Protein AF-A0AA43J585-F1 (afdb_monomer_lite)

Secondary structure (DSSP, 8-state):
--------------S-S-S--PPPP----------S----GGGSSTT-------HHHHHHHHHHHHHHHHHHHHHSTT-HHHHHHHHHHHHHHHHHHHHHHHHHHHHHHHHHHHHH-HHHHHHHHHHHH----TT------PPPPP---

Foldseek 3Di:
DDDDDDDDDDPDDPPDDPDDDDDDPPPPPPPPPDPDDDDDCPCVCVPPPPVPQPPVNVVVVVVVVVVVVVVCCCPPPNHPVVVVVVVVVVVVVVVVVVVVVVVVVVVVVVVVVCVPDPVVVVVCCCPVVVDDDVPDDDDDDDPDDPDDD

Structure (mmCIF, N/CA/C/O backbone):
data_AF-A0AA43J585-F1
#
_entry.id   AF-A0AA43J585-F1
#
loop_
_atom_site.group_PDB
_atom_site.id
_atom_site.type_symbol
_atom_site.label_atom_id
_atom_site.label_alt_id
_atom_site.label_comp_id
_atom_site.label_asym_id
_atom_site.label_entity_id
_atom_site.label_seq_id
_atom_site.pdbx_PDB_ins_code
_atom_site.Cartn_x
_atom_site.Cartn_y
_atom_site.Cartn_z
_atom_site.occupancy
_atom_site.B_iso_or_equiv
_atom_site.auth_seq_id
_atom_site.auth_comp_id
_atom_site.auth_asym_id
_atom_site.auth_atom_id
_atom_site.pdbx_PDB_model_num
ATOM 1 N N . MET A 1 1 ? 7.561 47.257 -127.697 1.00 43.75 1 MET A N 1
ATOM 2 C CA . MET A 1 1 ? 8.693 46.823 -128.540 1.00 43.75 1 MET A CA 1
ATOM 3 C C . MET A 1 1 ? 9.927 47.595 -128.113 1.00 43.75 1 MET A C 1
ATOM 5 O O . MET A 1 1 ? 9.970 48.791 -128.347 1.00 43.75 1 MET A O 1
ATOM 9 N N . ALA A 1 2 ? 10.887 46.947 -127.461 1.00 49.22 2 ALA A N 1
ATOM 10 C CA . ALA A 1 2 ? 12.253 47.448 -127.351 1.00 49.22 2 ALA A CA 1
ATOM 11 C C . ALA A 1 2 ? 13.158 46.237 -127.125 1.00 49.22 2 ALA A C 1
ATOM 13 O O . ALA A 1 2 ? 13.014 45.496 -126.156 1.00 49.22 2 ALA A O 1
ATOM 14 N N . ARG A 1 3 ? 13.975 46.006 -128.143 1.00 47.62 3 ARG A N 1
ATOM 15 C CA . ARG A 1 3 ? 14.940 44.936 -128.342 1.00 47.62 3 ARG A CA 1
ATOM 16 C C . ARG A 1 3 ? 16.161 45.251 -127.484 1.00 47.62 3 ARG A C 1
ATOM 18 O O . ARG A 1 3 ? 16.687 46.348 -127.621 1.00 47.62 3 ARG A O 1
ATOM 25 N N . TRP A 1 4 ? 16.590 44.324 -126.634 1.00 55.91 4 TRP A N 1
ATOM 26 C CA . TRP A 1 4 ? 17.891 44.423 -125.980 1.00 55.91 4 TRP A CA 1
ATOM 27 C C . TRP A 1 4 ? 18.755 43.246 -126.398 1.00 55.91 4 TRP A C 1
ATOM 29 O O . TRP A 1 4 ? 18.380 42.081 -126.255 1.00 55.91 4 TRP A O 1
ATOM 39 N N . GLU A 1 5 ? 19.851 43.649 -127.027 1.00 59.28 5 GLU A N 1
ATOM 40 C CA . GLU A 1 5 ? 20.951 42.879 -127.567 1.00 59.28 5 GLU A CA 1
ATOM 41 C C . GLU A 1 5 ? 21.514 41.888 -126.541 1.00 59.28 5 GLU A C 1
ATOM 43 O O . GLU A 1 5 ? 21.598 42.151 -125.343 1.00 59.28 5 GLU A O 1
ATOM 48 N N . TYR A 1 6 ? 21.893 40.735 -127.073 1.00 49.78 6 TYR A N 1
ATOM 49 C CA . TYR A 1 6 ? 22.457 39.578 -126.404 1.00 49.78 6 TYR A CA 1
ATOM 50 C C . TYR A 1 6 ? 23.971 39.767 -126.283 1.00 49.78 6 TYR A C 1
ATOM 52 O O . TYR A 1 6 ? 24.661 39.720 -127.300 1.00 49.78 6 TYR A O 1
ATOM 60 N N . ASP A 1 7 ? 24.466 39.978 -125.063 1.00 62.59 7 ASP A N 1
ATOM 61 C CA . ASP A 1 7 ? 25.903 40.000 -124.779 1.00 62.59 7 ASP A CA 1
ATOM 62 C C . ASP A 1 7 ? 26.360 38.586 -124.400 1.00 62.59 7 ASP A C 1
ATOM 64 O O . ASP A 1 7 ? 25.809 37.952 -123.491 1.00 62.59 7 ASP A O 1
ATOM 68 N N . ARG A 1 8 ? 27.285 38.045 -125.194 1.00 56.06 8 ARG A N 1
ATOM 69 C CA . ARG A 1 8 ? 27.569 36.612 -125.315 1.00 56.06 8 ARG A CA 1
ATOM 70 C C . ARG A 1 8 ? 29.002 36.315 -124.893 1.00 56.06 8 ARG A C 1
ATOM 72 O O . ARG A 1 8 ? 29.732 35.667 -125.635 1.00 56.06 8 ARG A O 1
ATOM 79 N N . ASP A 1 9 ? 29.391 36.735 -123.695 1.00 56.66 9 ASP A N 1
ATOM 80 C CA . ASP A 1 9 ? 30.787 36.645 -123.276 1.00 56.66 9 ASP A CA 1
ATOM 81 C C . ASP A 1 9 ? 30.864 36.133 -121.832 1.00 56.66 9 ASP A C 1
ATOM 83 O O . ASP A 1 9 ? 30.793 36.902 -120.876 1.00 56.66 9 ASP A O 1
ATOM 87 N N . ASN A 1 10 ? 30.964 34.812 -121.660 1.00 53.69 10 ASN A N 1
ATOM 88 C CA . ASN A 1 10 ? 31.896 34.148 -120.731 1.00 53.69 10 ASN A CA 1
ATOM 89 C C . ASN A 1 10 ? 31.452 32.715 -120.451 1.00 53.69 10 ASN A C 1
ATOM 91 O O . ASN A 1 10 ? 30.923 32.358 -119.396 1.00 53.69 10 ASN A O 1
ATOM 95 N N . GLU A 1 11 ? 31.754 31.868 -121.423 1.00 57.94 11 GLU A N 1
ATOM 96 C CA . GLU A 1 11 ? 31.888 30.438 -121.228 1.00 57.94 11 GLU A CA 1
ATOM 97 C C . GLU A 1 11 ? 33.240 30.179 -120.547 1.00 57.94 11 GLU A C 1
ATOM 99 O O . GLU A 1 11 ? 34.262 29.990 -121.200 1.00 57.94 11 GLU A O 1
ATOM 104 N N . VAL A 1 12 ? 33.257 30.233 -119.211 1.00 60.56 12 VAL A N 1
ATOM 105 C CA . VAL A 1 12 ? 34.421 29.845 -118.400 1.00 60.56 12 VAL A CA 1
ATOM 106 C C . VAL A 1 12 ? 34.060 28.615 -117.574 1.00 60.56 12 VAL A C 1
ATOM 108 O O . VAL A 1 12 ? 33.447 28.680 -116.509 1.00 60.56 12 VAL A O 1
ATOM 111 N N . ASP A 1 13 ? 34.397 27.480 -118.176 1.00 62.66 13 ASP A N 1
ATOM 112 C CA . ASP A 1 13 ? 34.858 26.229 -117.578 1.00 62.66 13 ASP A CA 1
ATOM 113 C C . ASP A 1 13 ? 34.528 25.995 -116.088 1.00 62.66 13 ASP A C 1
ATOM 115 O O . ASP A 1 13 ? 35.298 26.302 -115.177 1.00 62.66 13 ASP A O 1
ATOM 119 N N . ARG A 1 14 ? 33.377 25.361 -115.833 1.00 57.31 14 ARG A N 1
ATOM 120 C CA . ARG A 1 14 ? 33.045 24.763 -114.528 1.00 57.31 14 ARG A CA 1
ATOM 121 C C . ARG A 1 14 ? 33.216 23.244 -114.534 1.00 57.31 14 ARG A C 1
ATOM 123 O O . ARG A 1 14 ? 32.371 22.525 -114.005 1.00 57.31 14 ARG A O 1
ATOM 130 N N . ARG A 1 15 ? 34.305 22.726 -115.111 1.00 61.75 15 ARG A N 1
ATOM 131 C CA . ARG A 1 15 ? 34.680 21.306 -114.991 1.00 61.75 15 ARG A CA 1
ATOM 132 C C . ARG A 1 15 ? 36.081 21.143 -114.401 1.00 61.75 15 ARG A C 1
ATOM 134 O O . ARG A 1 15 ? 36.965 20.577 -115.030 1.00 61.75 15 ARG A O 1
ATOM 141 N N . GLY A 1 16 ? 36.277 21.576 -113.151 1.00 62.28 16 GLY A N 1
ATOM 142 C CA . GLY A 1 16 ? 37.596 21.430 -112.514 1.00 62.28 16 GLY A CA 1
ATOM 143 C C . GLY A 1 16 ? 37.703 21.446 -110.988 1.00 62.28 16 GLY A C 1
ATOM 144 O O . GLY A 1 16 ? 38.749 21.063 -110.481 1.00 62.28 16 GLY A O 1
ATOM 145 N N . ILE A 1 17 ? 36.672 21.809 -110.216 1.00 59.56 17 ILE A N 1
ATOM 146 C CA . ILE A 1 17 ? 36.835 22.070 -108.763 1.00 59.56 17 ILE A CA 1
ATOM 147 C C . ILE A 1 17 ? 36.507 20.842 -107.887 1.00 59.56 17 ILE A C 1
ATOM 149 O O . ILE A 1 17 ? 35.943 20.961 -106.808 1.00 59.56 17 ILE A O 1
ATOM 153 N N . PHE A 1 18 ? 36.823 19.631 -108.349 1.00 58.06 18 PHE A N 1
ATOM 154 C CA . PHE A 1 18 ? 36.633 18.404 -107.554 1.00 58.06 18 PHE A CA 1
ATOM 155 C C . PHE A 1 18 ? 37.726 17.366 -107.834 1.00 58.06 18 PHE A C 1
ATOM 157 O O . PHE A 1 18 ? 37.435 16.237 -108.227 1.00 58.06 18 PHE A O 1
ATOM 164 N N . ARG A 1 19 ? 39.003 17.732 -107.656 1.00 62.31 19 ARG A N 1
ATOM 165 C CA . ARG A 1 19 ? 40.118 16.775 -107.799 1.00 62.31 19 ARG A CA 1
ATOM 166 C C . ARG A 1 19 ? 41.134 16.722 -106.657 1.00 62.31 19 ARG A C 1
ATOM 168 O O . ARG A 1 19 ? 42.124 16.031 -106.820 1.00 62.31 19 ARG A O 1
ATOM 175 N N . ASP A 1 20 ? 40.846 17.294 -105.483 1.00 64.94 20 ASP A N 1
ATOM 176 C CA . ASP A 1 20 ? 41.767 17.223 -104.328 1.00 64.94 20 ASP A CA 1
ATOM 177 C C . ASP A 1 20 ? 41.100 16.838 -102.992 1.00 64.94 20 ASP A C 1
ATOM 179 O O . ASP A 1 20 ? 41.463 17.323 -101.919 1.00 64.94 20 ASP A O 1
ATOM 183 N N . PHE A 1 21 ? 40.139 15.910 -103.011 1.00 61.75 21 PHE A N 1
ATOM 184 C CA . PHE A 1 21 ? 39.678 15.265 -101.775 1.00 61.75 21 PHE A CA 1
ATOM 185 C C . PHE A 1 21 ? 40.600 14.090 -101.408 1.00 61.75 21 PHE A C 1
ATOM 187 O O . PHE A 1 21 ? 40.416 12.968 -101.875 1.00 61.75 21 PHE A O 1
ATOM 194 N N . LYS A 1 22 ? 41.578 14.318 -100.521 1.00 68.38 22 LYS A N 1
ATOM 195 C CA . LYS A 1 22 ? 42.189 13.226 -99.741 1.00 68.38 22 LYS A CA 1
ATOM 196 C C . LYS A 1 22 ? 41.257 12.884 -98.571 1.00 68.38 22 LYS A C 1
ATOM 198 O O . LYS A 1 22 ? 41.003 13.767 -97.748 1.00 68.38 22 LYS A O 1
ATOM 203 N N . PRO A 1 23 ? 40.750 11.644 -98.433 1.00 68.81 23 PRO A N 1
ATOM 204 C CA . PRO A 1 23 ? 40.026 11.267 -97.225 1.00 68.81 23 PRO A CA 1
ATOM 205 C C . PRO A 1 23 ? 40.981 11.346 -96.026 1.00 68.81 23 PRO A C 1
ATOM 207 O O . PRO A 1 23 ? 42.081 10.794 -96.054 1.00 68.81 23 PRO A O 1
ATOM 210 N N . ARG A 1 24 ? 40.574 12.048 -94.963 1.00 66.25 24 ARG A N 1
ATOM 211 C CA . ARG A 1 24 ? 41.286 12.006 -93.677 1.00 66.25 24 ARG A CA 1
ATOM 212 C C . ARG A 1 24 ? 41.185 10.589 -93.091 1.00 66.25 24 ARG A C 1
ATOM 214 O O . ARG A 1 24 ? 40.147 9.948 -93.284 1.00 66.25 24 ARG A O 1
ATOM 221 N N . PRO A 1 25 ? 42.207 10.091 -92.369 1.00 63.69 25 PRO A N 1
ATOM 222 C CA . PRO A 1 25 ? 42.107 8.805 -91.695 1.00 63.69 25 PRO A CA 1
ATOM 223 C C . PRO A 1 25 ? 40.915 8.829 -90.737 1.00 63.69 25 PRO A C 1
ATOM 225 O O . PRO A 1 25 ? 40.789 9.691 -89.867 1.00 63.69 25 PRO A O 1
ATOM 228 N N . ARG A 1 26 ? 40.003 7.885 -90.953 1.00 61.28 26 ARG A N 1
ATOM 229 C CA . ARG A 1 26 ? 38.835 7.657 -90.114 1.00 61.28 26 ARG A CA 1
ATOM 230 C C . ARG A 1 26 ? 39.348 7.118 -88.782 1.00 61.28 26 ARG A C 1
ATOM 232 O O . ARG A 1 26 ? 39.779 5.971 -88.720 1.00 61.28 26 ARG A O 1
ATOM 239 N N . HIS A 1 27 ? 39.321 7.929 -87.728 1.00 61.28 27 HIS A N 1
ATOM 240 C CA . HIS A 1 27 ? 39.486 7.403 -86.378 1.00 61.28 27 HIS A CA 1
ATOM 241 C C . HIS A 1 27 ? 38.307 6.469 -86.118 1.00 61.28 27 HIS A C 1
ATOM 243 O O . HIS A 1 27 ? 37.159 6.898 -86.010 1.00 61.28 27 HIS A O 1
ATOM 249 N N . THR A 1 28 ? 38.594 5.172 -86.107 1.00 61.53 28 THR A N 1
ATOM 250 C CA . THR A 1 28 ? 37.660 4.099 -85.786 1.00 61.53 28 THR A CA 1
ATOM 251 C C . THR A 1 28 ? 37.380 4.135 -84.286 1.00 61.53 28 THR A C 1
ATOM 253 O O . THR A 1 28 ? 37.837 3.287 -83.527 1.00 61.53 28 THR A O 1
ATOM 256 N N . GLY A 1 29 ? 36.668 5.165 -83.836 1.00 51.44 29 GLY A N 1
ATOM 257 C CA . GLY A 1 29 ? 35.997 5.151 -82.549 1.00 51.44 29 GLY A CA 1
ATOM 258 C C . GLY A 1 29 ? 34.754 4.297 -82.708 1.00 51.44 29 GLY A C 1
ATOM 259 O O . GLY A 1 29 ? 33.745 4.755 -83.235 1.00 51.44 29 GLY A O 1
ATOM 260 N N . SER A 1 30 ? 34.849 3.032 -82.316 1.00 56.53 30 SER A N 1
ATOM 261 C CA . SER A 1 30 ? 33.704 2.148 -82.159 1.00 56.53 30 SER A CA 1
ATOM 262 C C . SER A 1 30 ? 32.713 2.796 -81.191 1.00 56.53 30 SER A C 1
ATOM 264 O O . SER A 1 30 ? 32.912 2.756 -79.977 1.00 56.53 30 SER A O 1
ATOM 266 N N . SER A 1 31 ? 31.632 3.384 -81.701 1.00 58.88 31 SER A N 1
ATOM 267 C CA . SER A 1 31 ? 30.429 3.589 -80.902 1.00 58.88 31 SER A CA 1
ATOM 268 C C . SER A 1 31 ? 29.820 2.209 -80.669 1.00 58.88 31 SER A C 1
ATOM 270 O O . SER A 1 31 ? 28.967 1.744 -81.426 1.00 58.88 31 SER A O 1
ATOM 272 N N . VAL A 1 32 ? 30.339 1.509 -79.664 1.00 58.62 32 VAL A N 1
ATOM 273 C CA . VAL A 1 32 ? 29.718 0.300 -79.146 1.00 58.62 32 VAL A CA 1
ATOM 274 C C . VAL A 1 32 ? 28.386 0.736 -78.542 1.00 58.62 32 VAL A C 1
ATOM 276 O O . VAL A 1 32 ? 28.333 1.315 -77.461 1.00 58.62 32 VAL A O 1
ATOM 279 N N . VAL A 1 33 ? 27.301 0.491 -79.272 1.00 59.38 33 VAL A N 1
ATOM 280 C CA . VAL A 1 33 ? 25.953 0.472 -78.710 1.00 59.38 33 VAL A CA 1
ATOM 281 C C . VAL A 1 33 ? 25.888 -0.775 -77.832 1.00 59.38 33 VAL A C 1
ATOM 283 O O . VAL A 1 33 ? 25.598 -1.869 -78.306 1.00 59.38 33 VAL A O 1
ATOM 286 N N . THR A 1 34 ? 26.233 -0.631 -76.552 1.00 59.59 34 THR A N 1
ATOM 287 C CA . THR A 1 34 ? 25.966 -1.662 -75.549 1.00 59.59 34 THR A CA 1
ATOM 288 C C . THR A 1 34 ? 24.518 -1.519 -75.093 1.00 59.59 34 THR A C 1
ATOM 290 O O . THR A 1 34 ? 24.181 -0.676 -74.261 1.00 59.59 34 THR A O 1
ATOM 293 N N . SER A 1 35 ? 23.640 -2.362 -75.627 1.00 56.53 35 SER A N 1
ATOM 294 C CA . SER A 1 35 ? 22.438 -2.770 -74.909 1.00 56.53 35 SER A CA 1
ATOM 295 C C . SER A 1 35 ? 22.886 -3.470 -73.620 1.00 56.53 35 SER A C 1
ATOM 297 O O . SER A 1 35 ? 23.410 -4.580 -73.673 1.00 56.53 35 SER A O 1
ATOM 299 N N . GLY A 1 36 ? 22.750 -2.810 -72.473 1.00 52.06 36 GLY A N 1
ATOM 300 C CA . GLY A 1 36 ? 23.138 -3.383 -71.183 1.00 52.06 36 GLY A CA 1
ATOM 301 C C . GLY A 1 36 ? 23.734 -2.343 -70.246 1.00 52.06 36 GLY A C 1
ATOM 302 O O . GLY A 1 36 ? 24.914 -2.044 -70.330 1.00 52.06 36 GLY A O 1
ATOM 303 N N . GLY A 1 37 ? 22.874 -1.796 -69.386 1.00 51.75 37 GLY A N 1
ATOM 304 C CA . GLY A 1 37 ? 23.163 -1.078 -68.141 1.00 51.75 37 GLY A CA 1
ATOM 305 C C . GLY A 1 37 ? 24.513 -0.373 -67.966 1.00 51.75 37 GLY A C 1
ATOM 306 O O . GLY A 1 37 ? 25.500 -1.004 -67.622 1.00 51.75 37 GLY A O 1
ATOM 307 N N . SER A 1 38 ? 24.484 0.960 -67.951 1.00 54.47 38 SER A N 1
ATOM 308 C CA . SER A 1 38 ? 24.941 1.738 -66.788 1.00 54.47 38 SER A CA 1
ATOM 309 C C . SER A 1 38 ? 24.599 3.210 -67.006 1.00 54.47 38 SER A C 1
ATOM 311 O O . SER A 1 38 ? 25.237 3.901 -67.798 1.00 54.47 38 SER A O 1
ATOM 313 N N . VAL A 1 39 ? 23.587 3.701 -66.295 1.00 59.03 39 VAL A N 1
ATOM 314 C CA . VAL A 1 39 ? 23.429 5.139 -66.046 1.00 59.03 39 VAL A CA 1
ATOM 315 C C . VAL A 1 39 ? 24.714 5.664 -65.392 1.00 59.03 39 VAL A C 1
ATOM 317 O O . VAL A 1 39 ? 25.268 5.014 -64.504 1.00 59.03 39 VAL A O 1
ATOM 320 N N . GLY A 1 40 ? 25.223 6.795 -65.889 1.00 57.88 40 GLY A N 1
ATOM 321 C CA . GLY A 1 40 ? 26.543 7.329 -65.544 1.00 57.88 40 GLY A CA 1
ATOM 322 C C . GLY A 1 40 ? 26.783 7.477 -64.030 1.00 57.88 40 GLY A C 1
ATOM 323 O O . GLY A 1 40 ? 25.848 7.732 -63.269 1.00 57.88 40 GLY A O 1
ATOM 324 N N . PRO A 1 41 ? 28.041 7.360 -63.562 1.00 62.81 41 PRO A N 1
ATOM 325 C CA . PRO A 1 41 ? 28.403 7.195 -62.150 1.00 62.81 41 PRO A CA 1
ATOM 326 C C . PRO A 1 41 ? 28.335 8.501 -61.337 1.00 62.81 41 PRO A C 1
ATOM 328 O O . PRO A 1 41 ? 29.028 8.651 -60.332 1.00 62.81 41 PRO A O 1
ATOM 331 N N . PHE A 1 42 ? 27.512 9.463 -61.752 1.00 61.97 42 PHE A N 1
ATOM 332 C CA . PHE A 1 42 ? 27.490 10.807 -61.177 1.00 61.97 42 PHE A CA 1
ATOM 333 C C . PHE A 1 42 ? 26.895 10.849 -59.758 1.00 61.97 42 PHE A C 1
ATOM 335 O O . PHE A 1 42 ? 27.204 11.743 -58.977 1.00 61.97 42 PHE A O 1
ATOM 342 N N . LEU A 1 43 ? 26.124 9.830 -59.368 1.00 57.47 43 LEU A N 1
ATOM 343 C CA . LEU A 1 43 ? 25.548 9.724 -58.021 1.00 57.47 43 LEU A CA 1
ATOM 344 C C . LEU A 1 43 ? 26.358 8.833 -57.066 1.00 57.47 43 LEU A C 1
ATOM 346 O O . LEU A 1 43 ? 25.989 8.690 -55.903 1.00 57.47 43 LEU A O 1
ATOM 350 N N . ARG A 1 44 ? 27.485 8.246 -57.502 1.00 57.50 44 ARG A N 1
ATOM 351 C CA . ARG A 1 44 ? 28.232 7.300 -56.651 1.00 57.50 44 ARG A CA 1
ATOM 352 C C . ARG A 1 44 ? 29.052 7.980 -55.554 1.00 57.50 44 ARG A C 1
ATOM 354 O O . ARG A 1 44 ? 29.373 7.340 -54.558 1.00 57.50 44 ARG A O 1
ATOM 361 N N . ASN A 1 45 ? 29.373 9.266 -55.714 1.00 58.09 45 ASN A N 1
ATOM 362 C CA . ASN A 1 45 ? 30.244 9.981 -54.779 1.00 58.09 45 ASN A CA 1
ATOM 363 C C . ASN A 1 45 ? 29.490 10.810 -53.720 1.00 58.09 45 ASN A C 1
ATOM 365 O O . ASN A 1 45 ? 30.084 11.167 -52.708 1.00 58.09 45 ASN A O 1
ATOM 369 N N . PHE A 1 46 ? 28.187 11.064 -53.894 1.00 57.59 46 PHE A N 1
ATOM 370 C CA . PHE A 1 46 ? 27.383 11.824 -52.922 1.00 57.59 46 PHE A CA 1
ATOM 371 C C . PHE A 1 46 ? 26.824 10.979 -51.762 1.00 57.59 46 PHE A C 1
ATOM 373 O O . PHE A 1 46 ? 26.334 11.537 -50.788 1.00 57.59 46 PHE A O 1
ATOM 380 N N . TYR A 1 47 ? 27.001 9.653 -51.785 1.00 59.47 47 TYR A N 1
ATOM 381 C CA . TYR A 1 47 ? 26.771 8.770 -50.627 1.00 59.47 47 TYR A CA 1
ATOM 382 C C . TYR A 1 47 ? 28.082 8.328 -49.957 1.00 59.47 47 TYR A C 1
ATOM 384 O O . TYR A 1 47 ? 28.160 7.279 -49.319 1.00 59.47 47 TYR A O 1
ATOM 392 N N . ARG A 1 48 ? 29.144 9.130 -50.105 1.00 53.88 48 ARG A N 1
ATOM 393 C CA . ARG A 1 48 ? 30.452 8.909 -49.472 1.00 53.88 48 ARG A CA 1
ATOM 394 C C . ARG A 1 48 ? 30.639 9.722 -48.186 1.00 53.88 48 ARG A C 1
ATOM 396 O O . ARG A 1 48 ? 31.759 10.008 -47.781 1.00 53.88 48 ARG A O 1
ATOM 403 N N . HIS A 1 49 ? 29.549 10.034 -47.498 1.00 49.31 49 HIS A N 1
ATOM 404 C CA . HIS A 1 49 ? 29.592 10.199 -46.049 1.00 49.31 49 HIS A CA 1
ATOM 405 C C . HIS A 1 49 ? 29.005 8.953 -45.405 1.00 49.31 49 HIS A C 1
ATOM 407 O O . HIS A 1 49 ? 27.972 8.976 -44.747 1.00 49.31 49 HIS A O 1
ATOM 413 N N . GLN A 1 50 ? 29.701 7.831 -45.602 1.00 57.09 50 GLN A N 1
ATOM 414 C CA . GLN A 1 50 ? 29.623 6.784 -44.602 1.00 57.09 50 GLN A CA 1
ATOM 415 C C . GLN A 1 50 ? 30.315 7.364 -43.380 1.00 57.09 50 GLN A C 1
ATOM 417 O O . GLN A 1 50 ? 31.523 7.604 -43.410 1.00 57.09 50 GLN A O 1
ATOM 422 N N . VAL A 1 51 ? 29.550 7.672 -42.336 1.00 60.22 51 VAL A N 1
ATOM 423 C CA . VAL A 1 51 ? 30.137 7.864 -41.016 1.00 60.22 51 VAL A CA 1
ATOM 424 C C . VAL A 1 51 ? 30.766 6.512 -40.708 1.00 60.22 51 VAL A C 1
ATOM 426 O O . VAL A 1 51 ? 30.065 5.567 -40.356 1.00 60.22 51 VAL A O 1
ATOM 429 N N . VAL A 1 52 ? 32.067 6.369 -40.971 1.00 63.28 52 VAL A N 1
ATOM 430 C CA . VAL A 1 52 ? 32.826 5.171 -40.612 1.00 63.28 52 VAL A CA 1
ATOM 431 C C . VAL A 1 52 ? 32.990 5.249 -39.102 1.00 63.28 52 VAL A C 1
ATOM 433 O O . VAL A 1 52 ? 34.038 5.617 -38.579 1.00 63.28 52 VAL A O 1
ATOM 436 N N . VAL A 1 53 ? 31.887 5.019 -38.390 1.00 61.88 53 VAL A N 1
ATOM 437 C CA . VAL A 1 53 ? 31.892 4.886 -36.947 1.00 61.88 53 VAL A CA 1
ATOM 438 C C . VAL A 1 53 ? 32.733 3.649 -36.697 1.00 61.88 53 VAL A C 1
ATOM 440 O O . VAL A 1 53 ? 32.408 2.557 -37.165 1.00 61.88 53 VAL A O 1
ATOM 443 N N . SER A 1 54 ? 33.867 3.821 -36.029 1.00 76.69 54 SER A N 1
ATOM 444 C CA . SER A 1 54 ? 34.685 2.680 -35.658 1.00 76.69 54 SER A CA 1
ATOM 445 C C . SER A 1 54 ? 33.811 1.708 -34.856 1.00 76.69 54 SER A C 1
ATOM 447 O O . SER A 1 54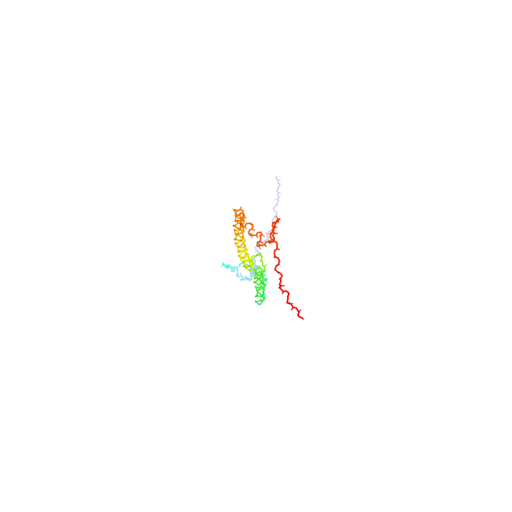 ? 33.013 2.124 -34.012 1.00 76.69 54 SER A O 1
ATOM 449 N N . ALA A 1 55 ? 33.931 0.405 -35.126 1.00 79.38 55 ALA A N 1
ATOM 450 C CA . ALA A 1 55 ? 33.182 -0.634 -34.417 1.00 79.38 55 ALA A CA 1
ATOM 451 C C . ALA A 1 55 ? 33.117 -0.434 -32.881 1.00 79.38 55 ALA A C 1
ATOM 453 O O . ALA A 1 55 ? 32.043 -0.649 -32.315 1.00 79.38 55 ALA A O 1
ATOM 454 N N . PRO A 1 56 ? 34.186 0.012 -32.180 1.00 82.44 56 PRO A N 1
ATOM 455 C CA . PRO A 1 56 ? 34.088 0.330 -30.754 1.00 82.44 56 PRO A CA 1
ATOM 456 C C . PRO A 1 56 ? 33.172 1.521 -30.436 1.00 82.44 56 PRO A C 1
ATOM 458 O O . PRO A 1 56 ? 32.429 1.449 -29.464 1.00 82.44 56 PRO A O 1
ATOM 461 N N . VAL A 1 57 ? 33.164 2.582 -31.247 1.00 87.19 57 VAL A N 1
ATOM 462 C CA . VAL A 1 57 ? 32.310 3.763 -31.022 1.00 87.19 57 VAL A CA 1
ATOM 463 C C . VAL A 1 57 ? 30.839 3.426 -31.266 1.00 87.19 57 VAL A C 1
ATOM 465 O O . VAL A 1 57 ? 29.983 3.834 -30.486 1.00 87.19 57 VAL A O 1
ATOM 468 N N . GLN A 1 58 ? 30.533 2.608 -32.278 1.00 87.38 58 GLN A N 1
ATOM 469 C CA . GLN A 1 58 ? 29.163 2.144 -32.521 1.00 87.38 58 GLN A CA 1
ATOM 470 C C . GLN A 1 58 ? 28.659 1.261 -31.372 1.00 87.38 58 GLN A C 1
ATOM 472 O O . GLN A 1 58 ? 27.519 1.408 -30.933 1.00 87.38 58 GLN A O 1
ATOM 477 N N . ARG A 1 59 ? 29.512 0.366 -30.853 1.00 89.62 59 ARG A N 1
ATOM 478 C CA . ARG A 1 59 ? 29.197 -0.461 -29.677 1.00 89.62 59 ARG A CA 1
ATOM 479 C C . ARG A 1 59 ? 28.980 0.392 -28.432 1.00 89.62 59 ARG A C 1
ATOM 481 O O . ARG A 1 59 ? 28.050 0.121 -27.683 1.00 89.62 59 ARG A O 1
ATOM 488 N N . PHE A 1 60 ? 29.792 1.428 -28.236 1.00 94.00 60 PHE A N 1
ATOM 489 C CA . PHE A 1 60 ? 29.648 2.349 -27.111 1.00 94.00 60 PHE A CA 1
ATOM 490 C C . PHE A 1 60 ? 28.344 3.149 -27.192 1.00 94.00 60 PHE A C 1
ATOM 492 O O . PHE A 1 60 ? 27.639 3.287 -26.198 1.00 94.00 60 PHE A O 1
ATOM 499 N N . PHE A 1 61 ? 27.976 3.611 -28.388 1.00 94.00 61 PHE A N 1
ATOM 500 C CA . PHE A 1 61 ? 26.713 4.310 -28.606 1.00 94.00 61 PHE A CA 1
ATOM 501 C C . PHE A 1 61 ? 25.507 3.387 -28.386 1.00 94.00 61 PHE A C 1
ATOM 503 O O . PHE A 1 61 ? 24.565 3.761 -27.693 1.00 94.00 61 PHE A O 1
ATOM 510 N N . LEU A 1 62 ? 25.560 2.150 -28.896 1.00 94.00 62 LEU A N 1
ATOM 511 C CA . LEU A 1 62 ? 24.546 1.126 -28.619 1.00 94.00 62 LEU A CA 1
ATOM 512 C C . LEU A 1 62 ? 24.428 0.829 -27.123 1.00 94.00 62 LEU A C 1
ATOM 514 O O . LEU A 1 62 ? 23.318 0.726 -26.606 1.00 94.00 62 LEU A O 1
ATOM 518 N N . PHE A 1 63 ? 25.559 0.724 -26.426 1.00 95.12 63 PHE A N 1
ATOM 519 C CA . PHE A 1 63 ? 25.583 0.516 -24.985 1.00 95.12 63 PHE A CA 1
ATOM 520 C C . PHE A 1 63 ? 24.951 1.692 -24.234 1.00 95.12 63 PHE A C 1
ATOM 522 O O . PHE A 1 63 ? 24.137 1.465 -23.347 1.00 95.12 63 PHE A O 1
ATOM 529 N N . LEU A 1 64 ? 25.255 2.937 -24.615 1.00 95.06 64 LEU A N 1
ATOM 530 C CA . LEU A 1 64 ? 24.647 4.131 -24.020 1.00 95.06 64 LEU A CA 1
ATOM 531 C C . LEU A 1 64 ? 23.134 4.186 -24.234 1.00 95.06 64 LEU A C 1
ATOM 533 O O . LEU A 1 64 ? 22.396 4.473 -23.295 1.00 95.06 64 LEU A O 1
ATOM 537 N N . VAL A 1 65 ? 22.665 3.879 -25.445 1.00 94.56 65 VAL A N 1
ATOM 538 C CA . VAL A 1 65 ? 21.228 3.825 -25.749 1.00 94.56 65 VAL A CA 1
ATOM 539 C C . VAL A 1 65 ? 20.545 2.735 -24.921 1.00 94.56 65 VAL A C 1
ATOM 541 O O . VAL A 1 65 ? 19.503 2.987 -24.319 1.00 94.56 65 VAL A O 1
ATOM 544 N N . LEU A 1 66 ? 21.148 1.546 -24.829 1.00 93.62 66 LEU A N 1
ATOM 545 C CA . LEU A 1 66 ? 20.618 0.442 -24.030 1.00 93.62 66 LEU A CA 1
ATOM 546 C C . LEU A 1 66 ? 20.602 0.775 -22.531 1.00 93.62 66 LEU A C 1
ATOM 548 O O . LEU A 1 66 ? 19.607 0.526 -21.858 1.00 93.62 66 LEU A O 1
ATOM 552 N N . ALA A 1 67 ? 21.671 1.380 -22.015 1.00 92.56 67 ALA A N 1
ATOM 553 C CA . ALA A 1 67 ? 21.757 1.826 -20.630 1.00 92.56 67 ALA A CA 1
ATOM 554 C C . ALA A 1 67 ? 20.715 2.910 -20.321 1.00 92.56 67 ALA A C 1
ATOM 556 O O . ALA A 1 67 ? 20.076 2.850 -19.276 1.00 92.56 67 ALA A O 1
ATOM 557 N N . GLY A 1 68 ? 20.488 3.853 -21.240 1.00 91.44 68 GLY A N 1
ATOM 558 C CA . GLY A 1 68 ? 19.439 4.866 -21.124 1.00 91.44 68 GLY A CA 1
ATOM 559 C C . GLY A 1 68 ? 18.032 4.265 -21.108 1.00 91.44 68 GLY A C 1
ATOM 560 O O . GLY A 1 68 ? 17.207 4.672 -20.297 1.00 91.44 68 GLY A O 1
ATOM 561 N N . LEU A 1 69 ? 17.774 3.248 -21.937 1.00 87.56 69 LEU A N 1
ATOM 562 C CA . LEU A 1 69 ? 16.523 2.479 -21.930 1.00 87.56 69 LEU A CA 1
ATOM 563 C C . LEU A 1 69 ? 16.309 1.747 -20.604 1.00 87.56 69 LEU A C 1
ATOM 565 O O . LEU A 1 69 ? 15.226 1.831 -20.035 1.00 87.56 69 LEU A O 1
ATOM 569 N N . ILE A 1 70 ? 17.338 1.072 -20.087 1.00 86.12 70 ILE A N 1
ATOM 570 C CA . ILE A 1 70 ? 17.278 0.400 -18.783 1.00 86.12 70 ILE A CA 1
ATOM 571 C C . ILE A 1 70 ? 17.040 1.429 -17.676 1.00 86.12 70 ILE A C 1
ATOM 573 O O . ILE A 1 70 ? 16.169 1.232 -16.837 1.00 86.12 70 ILE A O 1
ATOM 577 N N . TYR A 1 71 ? 17.758 2.551 -17.693 1.00 85.69 71 TYR A N 1
ATOM 578 C CA . TYR A 1 71 ? 17.597 3.622 -16.715 1.00 85.69 71 TYR A CA 1
ATOM 579 C C . TYR A 1 71 ? 16.182 4.212 -16.746 1.00 85.69 71 TYR A C 1
ATOM 581 O O . TYR A 1 71 ? 15.542 4.317 -15.703 1.00 85.69 71 TYR A O 1
ATOM 589 N N . ALA A 1 72 ? 15.648 4.514 -17.931 1.00 81.88 72 ALA A N 1
ATOM 590 C CA . ALA A 1 72 ? 14.276 4.988 -18.103 1.00 81.88 72 ALA A CA 1
ATOM 591 C C . ALA A 1 72 ? 13.236 3.934 -17.692 1.00 81.88 72 ALA A C 1
ATOM 593 O O . ALA A 1 72 ? 12.179 4.283 -17.181 1.00 81.88 72 ALA A O 1
ATOM 594 N N . PHE A 1 73 ? 13.526 2.645 -17.864 1.00 78.50 73 PHE A N 1
ATOM 595 C CA . PHE A 1 73 ? 12.645 1.564 -17.424 1.00 78.50 73 PHE A CA 1
ATOM 596 C C . PHE A 1 73 ? 12.695 1.336 -15.906 1.00 78.50 73 PHE A C 1
ATOM 598 O O . PHE A 1 73 ? 11.724 0.875 -15.315 1.00 78.50 73 PHE A O 1
ATOM 605 N N . VAL A 1 74 ? 13.816 1.653 -15.257 1.00 73.81 74 VAL A N 1
ATOM 606 C CA . VAL A 1 74 ? 13.992 1.513 -13.805 1.00 73.81 74 VAL A CA 1
ATOM 607 C C . VAL A 1 74 ? 13.469 2.744 -13.055 1.00 73.81 74 VAL A C 1
ATOM 609 O O . VAL A 1 74 ? 12.809 2.576 -12.031 1.00 73.81 74 VAL A O 1
ATOM 612 N N . LEU A 1 75 ? 13.734 3.958 -13.556 1.00 67.50 75 LEU A N 1
ATOM 613 C CA . LEU A 1 75 ? 13.356 5.228 -12.915 1.00 67.50 75 LEU A CA 1
ATOM 614 C C . LEU A 1 75 ? 12.128 5.921 -13.524 1.00 67.50 75 LEU A C 1
ATOM 616 O O . LEU A 1 75 ? 11.632 6.873 -12.930 1.00 67.50 75 LEU A O 1
ATOM 620 N N . GLY A 1 76 ? 11.646 5.504 -14.693 1.00 67.25 76 GLY A N 1
ATOM 621 C CA . GLY A 1 76 ? 10.455 6.096 -15.304 1.00 67.25 76 GLY A CA 1
ATOM 622 C C . GLY A 1 76 ? 9.169 5.719 -14.569 1.00 67.25 76 GLY A C 1
ATOM 623 O O . GLY A 1 76 ? 9.107 4.699 -13.881 1.00 67.25 76 GLY A O 1
ATOM 624 N N . ASP A 1 77 ? 8.113 6.512 -14.769 1.00 60.03 77 ASP A N 1
ATOM 625 C CA . ASP A 1 77 ? 6.806 6.373 -14.100 1.00 60.03 77 ASP A CA 1
ATOM 626 C C . ASP A 1 77 ? 6.155 4.978 -14.240 1.00 60.03 77 ASP A C 1
ATOM 628 O O . ASP A 1 77 ? 5.307 4.599 -13.433 1.00 60.03 77 ASP A O 1
ATOM 632 N N . GLY A 1 78 ? 6.568 4.187 -15.238 1.00 62.28 78 GLY A N 1
ATOM 633 C CA . GLY A 1 78 ? 6.120 2.809 -15.475 1.00 62.28 78 GLY A CA 1
ATOM 634 C C . GLY A 1 78 ? 7.046 1.709 -14.938 1.00 62.28 78 GLY A C 1
ATOM 635 O O . GLY A 1 78 ? 6.850 0.542 -15.276 1.00 62.28 78 GLY A O 1
ATOM 636 N N . GLY A 1 79 ? 8.075 2.046 -14.158 1.00 67.38 79 GLY A N 1
ATOM 637 C CA . GLY A 1 79 ? 9.106 1.092 -13.765 1.00 67.38 79 GLY A CA 1
ATOM 638 C C . GLY A 1 79 ? 8.592 -0.056 -12.896 1.00 67.38 79 GLY A C 1
ATOM 639 O O . GLY A 1 79 ? 7.800 0.129 -11.968 1.00 67.38 79 GLY A O 1
ATOM 640 N N . ALA A 1 80 ? 9.083 -1.269 -13.169 1.00 64.50 80 ALA A N 1
ATOM 641 C CA . ALA A 1 80 ? 8.670 -2.502 -12.489 1.00 64.50 80 ALA A CA 1
ATOM 642 C C . ALA A 1 80 ? 8.812 -2.434 -10.954 1.00 64.50 80 ALA A C 1
ATOM 644 O O . ALA A 1 80 ? 8.024 -3.040 -10.228 1.00 64.50 80 ALA A O 1
ATOM 645 N N . ILE A 1 81 ? 9.773 -1.646 -10.461 1.00 68.81 81 ILE A N 1
ATOM 646 C CA . ILE A 1 81 ? 9.991 -1.391 -9.030 1.00 68.81 81 ILE A CA 1
ATOM 647 C C . ILE A 1 81 ? 8.792 -0.662 -8.419 1.00 68.81 81 ILE A C 1
ATOM 649 O O . ILE A 1 81 ? 8.309 -1.046 -7.354 1.00 68.81 81 ILE A O 1
ATOM 653 N N . ARG A 1 82 ? 8.261 0.356 -9.109 1.00 67.25 82 ARG A N 1
ATOM 654 C CA . ARG A 1 82 ? 7.110 1.128 -8.637 1.00 67.25 82 ARG A CA 1
ATOM 655 C C . ARG A 1 82 ? 5.869 0.243 -8.573 1.00 67.25 82 ARG A C 1
ATOM 657 O O . ARG A 1 82 ? 5.173 0.255 -7.565 1.00 67.25 82 ARG A O 1
ATOM 664 N N . ILE A 1 83 ? 5.649 -0.597 -9.586 1.00 71.88 83 ILE A N 1
ATOM 665 C CA . ILE A 1 83 ? 4.539 -1.564 -9.617 1.00 71.88 83 ILE A CA 1
ATOM 666 C C . ILE A 1 83 ? 4.655 -2.583 -8.474 1.00 71.88 83 ILE A C 1
ATOM 668 O O . ILE A 1 83 ? 3.651 -2.896 -7.835 1.00 71.88 83 ILE A O 1
ATOM 672 N N . ALA A 1 84 ? 5.857 -3.086 -8.187 1.00 71.94 84 ALA A N 1
ATOM 673 C CA . ALA A 1 84 ? 6.079 -4.001 -7.069 1.00 71.94 84 ALA A CA 1
ATOM 674 C C . ALA A 1 84 ? 5.798 -3.329 -5.713 1.00 71.94 84 ALA A C 1
ATOM 676 O O . ALA A 1 84 ? 5.114 -3.907 -4.869 1.00 71.94 84 ALA A O 1
ATOM 677 N N . MET A 1 85 ? 6.250 -2.085 -5.533 1.00 72.12 85 MET A N 1
ATOM 678 C CA . MET A 1 85 ? 6.021 -1.319 -4.307 1.00 72.12 85 MET A CA 1
ATOM 679 C C . MET A 1 85 ? 4.534 -0.996 -4.102 1.00 72.12 85 MET A C 1
ATOM 681 O O . MET A 1 85 ? 3.997 -1.254 -3.030 1.00 72.12 85 MET A O 1
ATOM 685 N N . LEU A 1 86 ? 3.837 -0.562 -5.158 1.00 70.00 86 LEU A N 1
ATOM 686 C CA . LEU A 1 86 ? 2.387 -0.324 -5.147 1.00 70.00 86 LEU A CA 1
ATOM 687 C C . LEU A 1 86 ? 1.583 -1.591 -4.836 1.00 70.00 86 LEU A C 1
ATOM 689 O O . LEU A 1 86 ? 0.548 -1.516 -4.179 1.00 70.00 86 LEU A O 1
ATOM 693 N N . ARG A 1 87 ? 2.034 -2.766 -5.291 1.00 72.06 87 ARG A N 1
ATOM 694 C CA . ARG A 1 87 ? 1.388 -4.044 -4.950 1.00 72.06 87 ARG A CA 1
ATOM 695 C C . ARG A 1 87 ? 1.532 -4.377 -3.468 1.00 72.06 87 ARG A C 1
ATOM 697 O O . ARG A 1 87 ? 0.568 -4.851 -2.871 1.00 72.06 87 ARG A O 1
ATOM 704 N N . HIS A 1 88 ? 2.696 -4.117 -2.874 1.00 72.44 88 HIS A N 1
ATOM 705 C CA . HIS A 1 88 ? 2.886 -4.302 -1.436 1.00 72.44 88 HIS A CA 1
ATOM 706 C C . HIS A 1 88 ? 2.075 -3.308 -0.609 1.00 72.44 88 HIS A C 1
ATOM 708 O O . HIS A 1 88 ? 1.436 -3.718 0.355 1.00 72.44 88 HIS A O 1
ATOM 714 N N . GLU A 1 89 ? 2.047 -2.042 -1.018 1.00 71.81 89 GLU A N 1
ATOM 715 C CA . GLU A 1 89 ? 1.300 -0.996 -0.322 1.00 71.81 89 GLU A CA 1
ATOM 716 C C . GLU A 1 89 ? -0.212 -1.257 -0.362 1.00 71.81 89 GLU A C 1
ATOM 718 O O . GLU A 1 89 ? -0.883 -1.170 0.666 1.00 71.81 89 GLU A O 1
ATOM 723 N N . ARG A 1 90 ? -0.746 -1.710 -1.506 1.00 72.00 90 ARG A N 1
ATOM 724 C CA . ARG A 1 90 ? -2.140 -2.176 -1.598 1.00 72.00 90 ARG A CA 1
ATOM 725 C C . ARG A 1 90 ? -2.421 -3.340 -0.654 1.00 72.00 90 ARG A C 1
ATOM 727 O O . ARG A 1 90 ? -3.363 -3.267 0.119 1.00 72.00 90 ARG A O 1
ATOM 734 N N . ALA A 1 91 ? -1.561 -4.359 -0.639 1.00 76.25 91 ALA A N 1
ATOM 735 C CA . ALA A 1 91 ? -1.743 -5.501 0.253 1.00 76.25 91 ALA A CA 1
ATOM 736 C C . ALA A 1 91 ? -1.692 -5.112 1.743 1.00 76.25 91 ALA A C 1
ATOM 738 O O . ALA A 1 91 ? -2.390 -5.717 2.553 1.00 76.25 91 ALA A O 1
ATOM 739 N N . SER A 1 92 ? -0.879 -4.120 2.126 1.00 78.00 92 SER A N 1
ATOM 740 C CA . SER A 1 92 ? -0.886 -3.605 3.501 1.00 78.00 92 SER A CA 1
ATOM 741 C C . SER A 1 92 ? -2.145 -2.803 3.820 1.00 78.00 92 SER A C 1
ATOM 743 O O . SER A 1 92 ? -2.696 -2.962 4.903 1.00 78.00 92 SER A O 1
ATOM 745 N N . LEU A 1 93 ? -2.631 -1.987 2.881 1.00 79.19 93 LEU A N 1
ATOM 746 C CA . LEU A 1 93 ? -3.859 -1.214 3.063 1.00 79.19 93 LEU A CA 1
ATO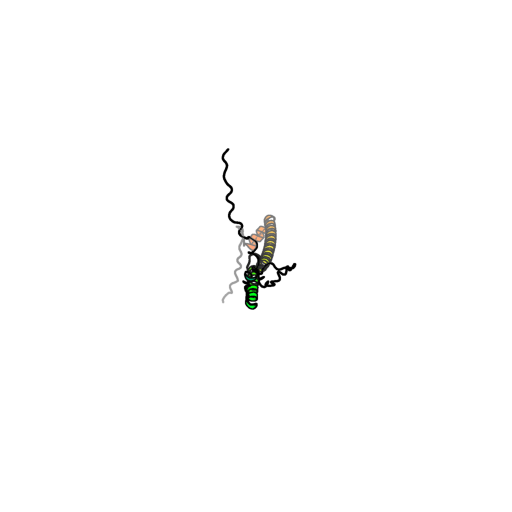M 747 C C . LEU A 1 93 ? -5.078 -2.128 3.198 1.00 79.19 93 LEU A C 1
ATOM 749 O O . LEU A 1 93 ? -5.868 -1.930 4.113 1.00 79.19 93 LEU A O 1
ATOM 753 N N . ASP A 1 94 ? -5.180 -3.168 2.371 1.00 82.88 94 ASP A N 1
ATOM 754 C CA . ASP A 1 94 ? -6.272 -4.144 2.443 1.00 82.88 94 ASP A CA 1
ATOM 755 C C . ASP A 1 94 ? -6.291 -4.877 3.796 1.00 82.88 94 ASP A C 1
ATOM 757 O O . ASP A 1 94 ? -7.350 -5.091 4.382 1.00 82.88 94 ASP A O 1
ATOM 761 N N . ARG A 1 95 ? -5.113 -5.217 4.341 1.00 85.44 95 ARG A N 1
ATOM 762 C CA . ARG A 1 95 ? -5.005 -5.804 5.689 1.00 85.44 95 ARG A CA 1
ATOM 763 C C . ARG A 1 95 ? -5.450 -4.831 6.772 1.00 85.44 95 ARG A C 1
ATOM 765 O O . ARG A 1 95 ? -6.186 -5.233 7.665 1.00 85.44 95 ARG A O 1
ATOM 772 N N . ASN A 1 96 ? -5.034 -3.571 6.673 1.00 84.25 96 ASN A N 1
ATOM 773 C CA . ASN A 1 96 ? -5.429 -2.544 7.632 1.00 84.25 96 ASN A CA 1
ATOM 774 C C . ASN A 1 96 ? -6.944 -2.309 7.602 1.00 84.25 96 ASN A C 1
ATOM 776 O O . ASN A 1 96 ? -7.552 -2.155 8.655 1.00 84.25 96 ASN A O 1
ATOM 780 N N . ILE A 1 97 ? -7.562 -2.317 6.415 1.00 88.81 97 ILE A N 1
ATOM 781 C CA . ILE A 1 97 ? -9.020 -2.218 6.266 1.00 88.81 97 ILE A CA 1
ATOM 782 C C . ILE A 1 97 ? -9.697 -3.396 6.971 1.00 88.81 97 ILE A C 1
ATOM 784 O O . ILE A 1 97 ? -10.570 -3.172 7.801 1.00 88.81 97 ILE A O 1
ATOM 788 N N . ALA A 1 98 ? -9.246 -4.627 6.720 1.00 88.62 98 ALA A N 1
ATOM 789 C CA . ALA A 1 98 ? -9.819 -5.809 7.361 1.00 88.62 98 ALA A CA 1
ATOM 790 C C . ALA A 1 98 ? -9.682 -5.779 8.898 1.00 88.62 98 ALA A C 1
ATOM 792 O O . ALA A 1 98 ? -10.605 -6.158 9.618 1.00 88.62 98 ALA A O 1
ATOM 793 N N . GLU A 1 99 ? -8.547 -5.308 9.420 1.00 90.12 99 GLU A N 1
ATOM 794 C CA . GLU A 1 99 ? -8.326 -5.160 10.863 1.00 90.12 99 GLU A CA 1
ATOM 795 C C . GLU A 1 99 ? -9.224 -4.076 11.480 1.00 90.12 99 GLU A C 1
ATOM 797 O O . GLU A 1 99 ? -9.797 -4.275 12.557 1.00 90.12 99 GLU A O 1
ATOM 802 N N . LEU A 1 100 ? -9.391 -2.948 10.786 1.00 87.38 100 LEU A N 1
ATOM 803 C CA . LEU A 1 100 ? -10.283 -1.864 11.196 1.00 87.38 100 LEU A CA 1
ATOM 804 C C . LEU A 1 100 ? -11.747 -2.306 11.189 1.00 87.38 100 LEU A C 1
ATOM 806 O O . LEU A 1 100 ? -12.457 -2.038 12.154 1.00 87.38 100 LEU A O 1
ATOM 810 N N . GLU A 1 101 ? -12.188 -3.018 10.152 1.00 89.06 101 GLU A N 1
ATOM 811 C CA . GLU A 1 101 ? -13.544 -3.570 10.063 1.00 89.06 101 GLU A CA 1
ATOM 812 C C . GLU A 1 101 ? -13.819 -4.565 11.193 1.00 89.06 101 GLU A C 1
ATOM 814 O O . GLU A 1 101 ? -14.853 -4.486 11.856 1.00 89.06 101 GLU A O 1
ATOM 819 N N . HIS A 1 102 ? -12.869 -5.459 11.479 1.00 91.25 102 HIS A N 1
ATOM 820 C CA . HIS A 1 102 ? -12.988 -6.391 12.596 1.00 91.25 102 HIS A CA 1
ATOM 821 C C . HIS A 1 102 ? -13.063 -5.657 13.943 1.00 91.25 102 HIS A C 1
ATOM 823 O O . HIS A 1 102 ? -13.880 -5.993 14.800 1.00 91.25 102 HIS A O 1
ATOM 829 N N . SER A 1 103 ? -12.232 -4.633 14.134 1.00 87.25 103 SER A N 1
ATOM 830 C CA . SER A 1 103 ? -12.226 -3.824 15.357 1.00 87.25 103 SER A CA 1
ATOM 831 C C . SER A 1 103 ? -13.528 -3.044 15.533 1.00 87.25 103 SER A C 1
ATOM 833 O O . SER A 1 103 ? -14.061 -2.990 16.640 1.00 87.25 103 SER A O 1
ATOM 835 N N . ALA A 1 104 ? -14.069 -2.487 14.447 1.00 88.25 104 ALA A N 1
ATOM 836 C CA . ALA A 1 104 ? -15.357 -1.806 14.446 1.00 88.25 104 ALA A CA 1
ATOM 837 C C . ALA A 1 104 ? -16.493 -2.767 14.816 1.00 88.25 104 ALA A C 1
ATOM 839 O O . ALA A 1 104 ? -17.271 -2.458 15.714 1.00 88.25 104 ALA A O 1
ATOM 840 N N . ALA A 1 105 ? -16.529 -3.962 14.218 1.00 89.19 105 ALA A N 1
ATOM 841 C CA . ALA A 1 105 ? -17.525 -4.980 14.546 1.00 89.19 105 ALA A CA 1
ATOM 842 C C . ALA A 1 105 ? -17.460 -5.394 16.027 1.00 89.19 105 ALA A C 1
ATOM 844 O O . ALA A 1 105 ? -18.490 -5.507 16.690 1.00 89.19 105 ALA A O 1
ATOM 845 N N . LEU A 1 106 ? -16.256 -5.573 16.584 1.00 88.25 106 LEU A N 1
ATOM 846 C CA . LEU A 1 106 ? -16.098 -5.851 18.013 1.00 88.25 106 LEU A CA 1
ATOM 847 C C . LEU A 1 106 ? -16.630 -4.704 18.880 1.00 88.25 106 LEU A C 1
ATOM 849 O O . LEU A 1 106 ? -17.402 -4.957 19.806 1.00 88.25 106 LEU A O 1
ATOM 853 N N . LEU A 1 107 ? -16.273 -3.457 18.566 1.00 84.88 107 LEU A N 1
ATOM 854 C CA . LEU A 1 107 ? -16.754 -2.285 19.301 1.00 84.88 107 LEU A CA 1
ATOM 855 C C . LEU A 1 107 ? -18.275 -2.135 19.220 1.00 84.88 107 LEU A C 1
ATOM 857 O O . LEU A 1 107 ? -18.900 -1.828 20.230 1.00 84.88 107 LEU A O 1
ATOM 861 N N . GLU A 1 108 ? -18.879 -2.384 18.059 1.00 84.81 108 GLU A N 1
ATOM 862 C CA . GLU A 1 108 ? -20.335 -2.377 17.893 1.00 84.81 108 GLU A CA 1
ATOM 863 C C . GLU A 1 108 ? -21.001 -3.449 18.756 1.00 84.81 108 GLU A C 1
ATOM 865 O O . GLU A 1 108 ? -22.002 -3.177 19.417 1.00 84.81 108 GLU A O 1
ATOM 870 N N . THR A 1 109 ? -20.428 -4.656 18.824 1.00 81.88 109 THR A N 1
ATOM 871 C CA . THR A 1 109 ? -20.962 -5.700 19.710 1.00 81.88 109 THR A CA 1
ATOM 872 C C . THR A 1 109 ? -20.809 -5.348 21.186 1.00 81.88 109 THR A C 1
ATOM 874 O O . THR A 1 109 ? -21.685 -5.683 21.984 1.00 81.88 109 THR A O 1
ATOM 877 N N . GLU A 1 110 ? -19.728 -4.668 21.569 1.00 79.12 110 GLU A N 1
ATOM 878 C CA . GLU A 1 110 ? -19.531 -4.206 22.941 1.00 79.12 110 GLU A CA 1
ATOM 879 C C . GLU A 1 110 ? -20.519 -3.083 23.275 1.00 79.12 110 GLU A C 1
ATOM 881 O O . GLU A 1 110 ? -21.198 -3.168 24.295 1.00 79.12 110 GLU A O 1
ATOM 886 N N . LEU A 1 111 ? -20.710 -2.112 22.377 1.00 80.62 111 LEU A N 1
ATOM 887 C CA . LEU A 1 111 ? -21.736 -1.073 22.499 1.00 80.62 111 LEU A CA 1
ATOM 888 C C . LEU A 1 111 ? -23.140 -1.665 22.635 1.00 80.62 111 LEU A C 1
ATOM 890 O O . LEU A 1 111 ? -23.865 -1.281 23.546 1.00 80.62 111 LEU A O 1
ATOM 894 N N . ALA A 1 112 ? -23.507 -2.642 21.804 1.00 76.38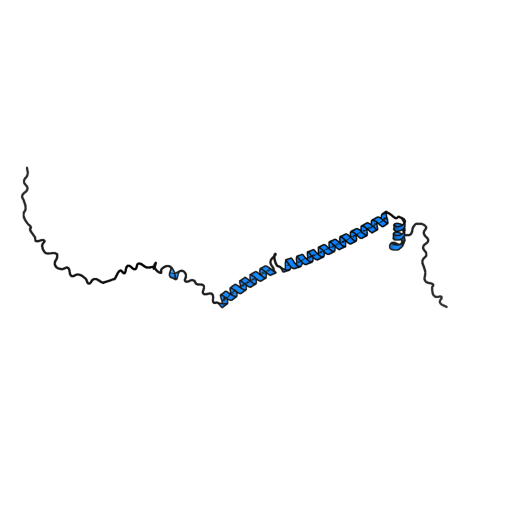 112 ALA A N 1
ATOM 895 C CA . ALA A 1 112 ? -24.806 -3.305 21.894 1.00 76.38 112 ALA A CA 1
ATOM 896 C C . ALA A 1 112 ? -25.009 -4.019 23.243 1.00 76.38 112 ALA A C 1
ATOM 898 O O . ALA A 1 112 ? -26.116 -4.038 23.782 1.00 76.38 112 ALA A O 1
ATOM 899 N N . ARG A 1 113 ? -23.946 -4.593 23.823 1.00 73.50 113 ARG A N 1
ATOM 900 C CA . ARG A 1 113 ? -23.990 -5.208 25.162 1.00 73.50 113 ARG A CA 1
ATOM 901 C C . ARG A 1 113 ? -24.087 -4.174 26.280 1.00 73.50 113 ARG A C 1
ATOM 903 O O . ARG A 1 113 ? -24.762 -4.436 27.267 1.00 73.50 113 ARG A O 1
ATOM 910 N N . LEU A 1 114 ? -23.438 -3.019 26.133 1.00 72.56 114 LEU A N 1
ATOM 911 C CA . LEU A 1 114 ? -23.587 -1.904 27.071 1.00 72.56 114 LEU A CA 1
ATOM 912 C C . LEU A 1 114 ? -25.000 -1.305 27.005 1.00 72.56 114 LEU A C 1
ATOM 914 O O . LEU A 1 114 ? -25.554 -0.965 28.040 1.00 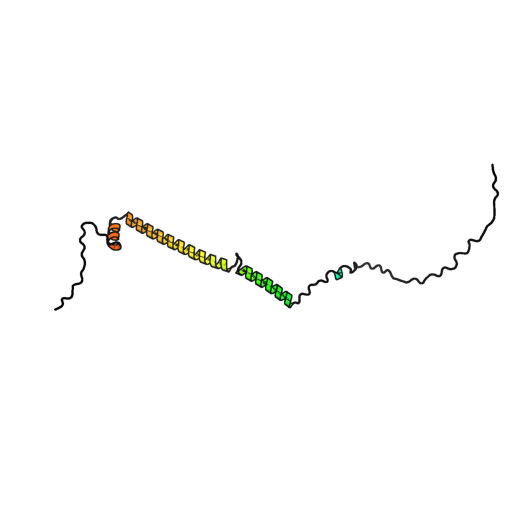72.56 114 LEU A O 1
ATOM 918 N N . ASP A 1 115 ? -25.596 -1.191 25.820 1.00 70.12 115 ASP A N 1
ATOM 919 C CA . ASP A 1 115 ? -26.910 -0.556 25.656 1.00 70.12 115 ASP A CA 1
ATOM 920 C C . ASP A 1 115 ? -28.070 -1.461 26.113 1.00 70.12 115 ASP A C 1
ATOM 922 O O . ASP A 1 115 ? -29.081 -0.995 26.633 1.00 70.12 115 ASP A O 1
ATOM 926 N N . SER A 1 116 ? -27.917 -2.780 25.962 1.00 72.44 116 SER A N 1
ATOM 927 C CA . SER A 1 116 ? -28.972 -3.749 26.294 1.00 72.44 116 SER A CA 1
ATOM 928 C C . SER A 1 116 ? -28.999 -4.205 27.757 1.00 72.44 116 SER A C 1
ATOM 930 O O . SER A 1 116 ? -30.036 -4.708 28.194 1.00 72.44 116 SER A O 1
ATOM 932 N N . ASP A 1 117 ? -27.914 -4.033 28.523 1.00 74.75 117 ASP A N 1
ATOM 933 C CA . ASP A 1 117 ? -27.817 -4.528 29.902 1.00 74.75 117 ASP A CA 1
ATOM 934 C C . ASP A 1 117 ? -27.327 -3.453 30.903 1.00 74.75 117 ASP A C 1
ATOM 936 O O . ASP A 1 117 ? -26.121 -3.201 31.028 1.00 74.75 117 ASP A O 1
ATOM 940 N N . PRO A 1 118 ? -28.241 -2.864 31.700 1.00 76.38 118 PRO A N 1
ATOM 941 C CA . PRO A 1 118 ? -27.902 -1.908 32.755 1.00 76.38 118 PRO A CA 1
ATOM 942 C C . PRO A 1 118 ? -26.926 -2.461 33.805 1.00 76.38 118 PRO A C 1
ATOM 944 O O . PRO A 1 118 ? -26.112 -1.710 34.348 1.00 76.38 118 PRO A O 1
ATOM 947 N N . PHE A 1 119 ? -26.974 -3.768 34.087 1.00 80.25 119 PHE A N 1
ATOM 948 C CA . PHE A 1 119 ? -26.077 -4.410 35.048 1.00 80.25 119 PHE A CA 1
ATOM 949 C C . PHE A 1 119 ? -24.645 -4.483 34.505 1.00 80.25 119 PHE A C 1
ATOM 951 O O . PHE A 1 119 ? -23.679 -4.277 35.244 1.00 80.25 119 PHE A O 1
ATOM 958 N N . TYR A 1 120 ? -24.492 -4.710 33.198 1.00 77.62 120 TYR A N 1
ATOM 959 C CA . TYR A 1 120 ? -23.188 -4.716 32.537 1.00 77.62 120 TYR A CA 1
ATOM 960 C C . TYR A 1 120 ? -22.538 -3.322 32.522 1.00 77.62 120 TYR A C 1
ATOM 962 O O . TYR A 1 120 ? -21.322 -3.200 32.719 1.00 77.62 120 TYR A O 1
ATOM 970 N N . VAL A 1 121 ? -23.339 -2.264 32.358 1.00 80.00 121 VAL A N 1
ATOM 971 C CA . VAL A 1 121 ? -22.881 -0.867 32.456 1.00 80.00 121 VAL A CA 1
ATOM 972 C C . VAL A 1 121 ? -22.412 -0.540 33.868 1.00 80.00 121 VAL A C 1
ATOM 974 O O . VAL A 1 121 ? -21.303 -0.029 34.029 1.00 80.00 121 VAL A O 1
ATOM 977 N N . GLU A 1 122 ? -23.202 -0.871 34.894 1.00 82.06 122 GLU A N 1
ATOM 978 C CA . GLU A 1 122 ? -22.817 -0.625 36.288 1.00 82.06 122 GLU A CA 1
ATOM 979 C C . GLU A 1 122 ? -21.535 -1.384 36.653 1.00 82.06 122 GLU A C 1
ATOM 981 O O . GLU A 1 122 ? -20.604 -0.805 37.220 1.00 82.06 122 GLU A O 1
ATOM 986 N N . LYS A 1 123 ? -21.439 -2.661 36.263 1.00 84.38 123 LYS A N 1
ATOM 987 C CA . LYS A 1 123 ? -20.236 -3.472 36.471 1.00 84.38 123 LYS A CA 1
ATOM 988 C C . LYS A 1 123 ? -19.014 -2.845 35.799 1.00 84.38 123 LYS A C 1
ATOM 990 O O . LYS A 1 123 ? -17.983 -2.675 36.445 1.00 84.38 123 LYS A O 1
ATOM 995 N N . THR A 1 124 ? -19.130 -2.444 34.532 1.00 82.94 124 THR A N 1
ATOM 996 C CA . THR A 1 124 ? -18.029 -1.810 33.789 1.00 82.94 124 THR A CA 1
ATOM 997 C C . THR A 1 124 ? -17.626 -0.470 34.409 1.00 82.94 124 THR A C 1
ATOM 999 O O . THR A 1 124 ? -16.435 -0.182 34.531 1.00 82.94 124 THR A O 1
ATOM 1002 N N . ALA A 1 125 ? -18.593 0.336 34.850 1.00 83.75 125 ALA A N 1
ATOM 1003 C CA . ALA A 1 125 ? -18.345 1.609 35.516 1.00 83.75 125 ALA A CA 1
ATOM 1004 C C . ALA A 1 125 ? -17.585 1.416 36.839 1.00 83.75 125 ALA A C 1
ATOM 1006 O O . ALA A 1 125 ? -16.603 2.117 37.090 1.00 83.75 125 ALA A O 1
ATOM 1007 N N . ARG A 1 126 ? -17.984 0.438 37.662 1.00 85.25 126 ARG A N 1
ATOM 1008 C CA . ARG A 1 126 ? -17.317 0.134 38.938 1.00 85.25 126 ARG A CA 1
ATOM 1009 C C . ARG A 1 126 ? -15.929 -0.490 38.738 1.00 85.25 126 ARG A C 1
ATOM 1011 O O . ARG A 1 126 ? -14.987 -0.068 39.400 1.00 85.25 126 ARG A O 1
ATOM 1018 N N . GLU A 1 127 ? -15.778 -1.452 37.826 1.00 85.25 127 GLU A N 1
ATOM 1019 C CA . GLU A 1 127 ? -14.526 -2.208 37.642 1.00 85.25 127 GLU A CA 1
ATOM 1020 C C . GLU A 1 127 ? -13.471 -1.459 36.818 1.00 85.25 127 GLU A C 1
ATOM 1022 O O . GLU A 1 127 ? -12.312 -1.399 37.225 1.00 85.25 127 GLU A O 1
ATOM 1027 N N . ARG A 1 128 ? -13.843 -0.883 35.662 1.00 83.00 128 ARG A N 1
ATOM 1028 C CA . ARG A 1 128 ? -12.879 -0.192 34.783 1.00 83.00 128 ARG A CA 1
ATOM 1029 C C . ARG A 1 128 ? -12.646 1.260 35.171 1.00 83.00 128 ARG A C 1
ATOM 1031 O O . ARG A 1 128 ? -11.531 1.748 35.013 1.00 83.00 128 ARG A O 1
ATOM 1038 N N . TYR A 1 129 ? -13.674 1.945 35.665 1.00 82.88 129 TYR A N 1
ATOM 1039 C CA . TYR A 1 129 ? -13.612 3.388 35.919 1.00 82.88 129 TYR A CA 1
ATOM 1040 C C . TYR A 1 129 ? -13.664 3.755 37.405 1.00 82.88 129 TYR A C 1
ATOM 1042 O O . TYR A 1 129 ? -13.540 4.932 37.736 1.00 82.88 129 TYR A O 1
ATOM 1050 N N . GLY A 1 130 ? -13.821 2.778 38.307 1.00 82.81 130 GLY A N 1
ATOM 1051 C CA . GLY A 1 130 ? -13.895 3.037 39.745 1.00 82.81 130 GLY A CA 1
ATOM 1052 C C . GLY A 1 130 ? -15.077 3.929 40.124 1.00 82.81 130 GLY A C 1
ATOM 1053 O O . GLY A 1 130 ? -14.963 4.725 41.054 1.00 82.81 130 GLY A O 1
ATOM 1054 N N . TYR A 1 131 ? -16.180 3.852 39.374 1.00 84.50 131 TYR A N 1
ATOM 1055 C CA . TYR A 1 131 ? -17.378 4.643 39.626 1.00 84.50 131 TYR A CA 1
ATOM 1056 C C . TYR A 1 131 ? -17.990 4.283 40.987 1.00 84.50 131 TYR A C 1
ATOM 1058 O O . TYR A 1 131 ? -18.160 3.108 41.312 1.00 84.50 131 TYR A O 1
ATOM 1066 N N . ILE A 1 132 ? -18.314 5.304 41.781 1.00 78.94 132 ILE A N 1
ATOM 1067 C CA . ILE A 1 132 ? -18.849 5.191 43.143 1.00 78.94 132 ILE A CA 1
ATOM 1068 C C . ILE A 1 132 ? -20.107 6.058 43.204 1.00 78.94 132 ILE A C 1
ATOM 1070 O O . ILE A 1 132 ? -20.049 7.253 42.905 1.00 78.94 132 ILE A O 1
ATOM 1074 N N . GLN A 1 133 ? -21.241 5.470 43.582 1.00 80.00 133 GLN A N 1
ATOM 1075 C CA . GLN A 1 133 ? -22.513 6.189 43.640 1.00 80.00 133 GLN A CA 1
ATOM 1076 C C . GLN A 1 133 ? -22.630 6.978 44.962 1.00 80.00 133 GLN A C 1
ATOM 1078 O O . GLN A 1 133 ? -22.080 6.547 45.982 1.00 80.00 133 GLN A O 1
ATOM 1083 N N . PRO A 1 134 ? -23.329 8.134 45.000 1.00 75.62 134 PRO A N 1
ATOM 1084 C CA . PRO A 1 134 ? -23.543 8.875 46.243 1.00 75.62 134 PRO A CA 1
ATOM 1085 C C . PRO A 1 134 ? -24.229 7.996 47.302 1.00 75.62 134 PRO A C 1
ATOM 1087 O O . PRO A 1 134 ? -25.404 7.665 47.168 1.00 75.62 134 PRO A O 1
ATOM 1090 N N . GLY A 1 135 ? -23.484 7.606 48.343 1.00 78.44 135 GLY A N 1
ATOM 1091 C CA . GLY A 1 135 ? -23.940 6.690 49.400 1.00 78.44 135 GLY A CA 1
ATOM 1092 C C . GLY A 1 135 ? -23.092 5.421 49.578 1.00 78.44 135 GLY A C 1
ATOM 1093 O O . GLY A 1 135 ? -23.213 4.754 50.606 1.00 78.44 135 GLY A O 1
ATOM 1094 N N . ASP A 1 136 ? -22.199 5.112 48.637 1.00 79.88 136 ASP A N 1
ATOM 1095 C CA . ASP A 1 136 ? -21.302 3.954 48.711 1.00 79.88 136 ASP A CA 1
ATOM 1096 C C . ASP A 1 136 ? -20.187 4.142 49.769 1.00 79.88 136 ASP A C 1
ATOM 1098 O O . ASP A 1 136 ? -19.594 5.216 49.910 1.00 79.88 136 ASP A O 1
ATOM 1102 N N . LYS A 1 137 ? -19.864 3.080 50.525 1.00 77.69 137 LYS A N 1
ATOM 1103 C CA . LYS A 1 137 ? -18.807 3.086 51.558 1.00 77.69 137 LYS A CA 1
ATOM 1104 C C . LYS A 1 137 ? -17.462 2.658 50.967 1.00 77.69 137 LYS A C 1
ATOM 1106 O O . LYS A 1 137 ? -17.295 1.511 50.563 1.00 77.69 137 LYS A O 1
ATOM 1111 N N . VAL A 1 138 ? -16.479 3.559 50.973 1.00 73.69 138 VAL A N 1
ATOM 1112 C CA . VAL A 1 138 ? -15.121 3.282 50.472 1.00 73.69 138 VAL A CA 1
ATOM 1113 C C . VAL A 1 138 ? -14.261 2.657 51.572 1.00 73.69 138 VAL A C 1
ATOM 1115 O O . VAL A 1 138 ? -13.925 3.317 52.555 1.00 73.69 138 VAL A O 1
ATOM 1118 N N . TYR A 1 139 ? -13.848 1.404 51.386 1.00 78.25 139 TYR A N 1
ATOM 1119 C CA . TYR A 1 139 ? -12.876 0.740 52.255 1.00 78.25 139 TYR A CA 1
ATOM 1120 C C . TYR A 1 139 ? -11.472 0.889 51.666 1.00 78.25 139 TYR A C 1
ATOM 1122 O O . TYR A 1 139 ? -11.156 0.312 50.630 1.00 78.25 139 TYR A O 1
ATOM 1130 N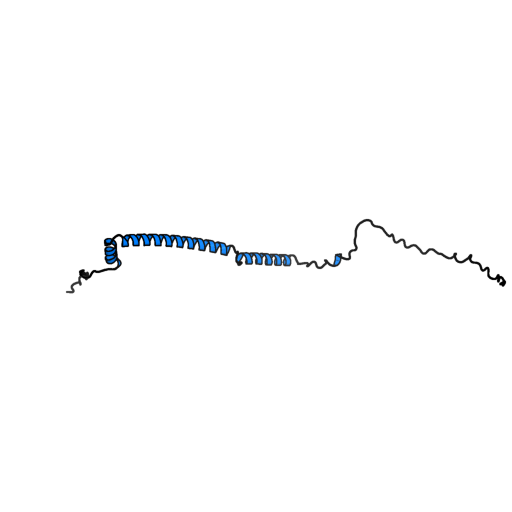 N . LYS A 1 140 ? -10.611 1.667 52.328 1.00 79.00 140 LYS A N 1
ATOM 1131 C CA . LYS A 1 140 ? -9.181 1.714 52.002 1.00 79.00 140 LYS A CA 1
ATOM 1132 C C . LYS A 1 140 ? -8.465 0.647 52.821 1.00 79.00 140 LYS A C 1
ATOM 1134 O O . LYS A 1 140 ? -8.437 0.729 54.046 1.00 79.00 140 LYS A O 1
ATOM 1139 N N . LEU A 1 141 ? -7.897 -0.349 52.148 1.00 82.19 141 LEU A N 1
ATOM 1140 C CA . LEU A 1 141 ? -7.035 -1.340 52.786 1.00 82.19 141 LEU A CA 1
ATOM 1141 C C . LEU A 1 141 ? -5.701 -0.665 53.114 1.00 82.19 141 LEU A C 1
ATOM 1143 O O . LEU A 1 141 ? -4.880 -0.432 52.229 1.00 82.19 141 LEU A O 1
ATOM 1147 N N . VAL A 1 142 ? -5.510 -0.293 54.377 1.00 82.81 142 VAL A N 1
ATOM 1148 C CA . VAL A 1 142 ? -4.233 0.243 54.857 1.00 82.81 142 VAL A CA 1
ATOM 1149 C C . VAL A 1 142 ? -3.384 -0.945 55.315 1.00 82.81 142 VAL A C 1
ATOM 1151 O O . VAL A 1 142 ? -3.865 -1.723 56.145 1.00 82.81 142 VAL A O 1
ATOM 1154 N N . PRO A 1 143 ? -2.159 -1.137 54.792 1.00 79.94 143 PRO A N 1
ATOM 1155 C CA . PRO A 1 143 ? -1.286 -2.196 55.278 1.00 79.94 143 PRO A CA 1
ATOM 1156 C C . PRO A 1 143 ? -1.000 -1.973 56.766 1.00 79.94 143 PRO A C 1
ATOM 1158 O O . PRO A 1 143 ? -0.750 -0.847 57.202 1.00 79.94 143 PRO A O 1
ATOM 1161 N N . ALA A 1 144 ? -1.083 -3.048 57.552 1.00 77.00 144 ALA A N 1
ATOM 1162 C CA . ALA A 1 144 ? -0.860 -2.992 58.989 1.00 77.00 144 ALA A CA 1
ATOM 1163 C C . ALA A 1 144 ? 0.557 -2.474 59.269 1.00 77.00 144 ALA A C 1
ATOM 1165 O O . ALA A 1 144 ? 1.541 -3.090 58.862 1.00 77.00 144 ALA A O 1
ATOM 1166 N N . GLN A 1 145 ? 0.650 -1.330 59.950 1.00 73.44 145 GLN A N 1
ATOM 1167 C CA . GLN A 1 145 ? 1.927 -0.760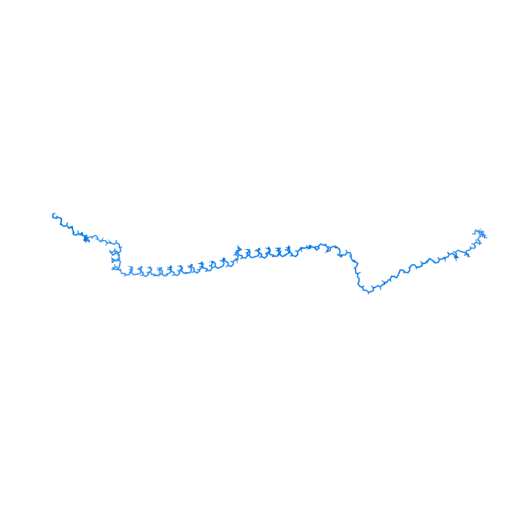 60.368 1.00 73.44 145 GLN A CA 1
ATOM 1168 C C . GLN A 1 145 ? 2.631 -1.763 61.299 1.00 73.44 145 GLN A C 1
ATOM 1170 O O . GLN A 1 145 ? 2.032 -2.167 62.304 1.00 73.44 145 GLN A O 1
ATOM 1175 N N . PRO A 1 146 ? 3.872 -2.186 61.000 1.00 70.75 146 PRO A N 1
ATOM 1176 C CA . PRO A 1 146 ? 4.619 -3.049 61.898 1.00 70.75 146 PRO A CA 1
ATOM 1177 C C . PRO A 1 146 ? 4.890 -2.281 63.195 1.00 70.75 146 PRO A C 1
ATOM 1179 O O . PRO A 1 146 ? 5.494 -1.210 63.200 1.00 70.75 146 PRO A O 1
ATOM 1182 N N . LYS A 1 147 ? 4.375 -2.821 64.299 1.00 70.25 147 LYS A N 1
ATOM 1183 C CA . LYS A 1 147 ? 4.469 -2.245 65.640 1.00 70.25 147 LYS A CA 1
ATOM 1184 C C . LYS A 1 147 ? 5.945 -2.223 66.067 1.00 70.25 147 LYS A C 1
ATOM 1186 O O . LYS A 1 147 ? 6.514 -3.284 66.307 1.00 70.25 147 LYS A O 1
ATOM 1191 N N . SER A 1 148 ? 6.571 -1.044 66.119 1.00 65.62 148 SER A N 1
ATOM 1192 C CA . SER A 1 148 ? 7.928 -0.893 66.658 1.00 65.62 148 SER A CA 1
ATOM 1193 C C . SER A 1 148 ? 7.878 -0.942 68.187 1.00 65.62 148 SER A C 1
ATOM 1195 O O . SER A 1 148 ? 7.137 -0.161 68.790 1.00 65.62 148 SER A O 1
ATOM 1197 N N . ASN A 1 149 ? 8.629 -1.871 68.780 1.00 62.72 149 ASN A N 1
ATOM 1198 C CA . ASN A 1 149 ? 8.858 -1.966 70.226 1.00 62.72 149 ASN A CA 1
ATOM 1199 C C . ASN A 1 149 ? 9.885 -0.941 70.705 1.00 62.72 149 ASN A C 1
ATOM 1201 O O . ASN A 1 149 ? 10.799 -0.626 69.910 1.00 62.72 149 ASN A O 1
#

Radius of gyration: 61.48 Å; chains: 1; bounding box: 71×54×199 Å

pLDDT: mean 72.31, std 12.68, range [43.75, 95.12]

Sequence (149 aa):
MARWEYDRDNEVDRRGIFRDFKPRPRHTGSSVVTSGGSVGPFLRNFYRHQVVVSAPVQRFFLFLVLAGLIYAFVLGDGGAIRIAMLRHERASLDRNIAELEHSAALLETELARLDSDPFYVEKTARERYGYIQPGDKVYKLVPAQPKSN